Protein AF-A0A5S3YUE6-F1 (afdb_monomer)

Sequence (96 aa):
VNDDLPIRTKGAVHSGKVRSVYWLTDADSARLIADKQYDVPHGTELAIMVISDRISAFDCIWQGENGLNGVPGKGIALNSVAAHWFKLFDDAGLAG

Mean predicted aligned error: 5.23 Å

Organism: NCBI:txid151081

Secondary structure (DSSP, 8-state):
----S----SSS-EE-SSEEEEEPPHHHHHHHHHHHT-SS-TTPPPEEEEE-S--EETTEEP--GGG--S-TTHHHHHHHHHHHHHHHHHHTT---

Nearest PDB structures (foldseek):
  3tix-assembly1_B  TM=5.339E-01  e=5.945E+00  Schizosaccharomyces pombe 972h-
  3tix-assembly2_D  TM=5.519E-01  e=9.407E+00  Schizosaccharomyces pombe 972h-
  6hiu-assembly1_A  TM=3.435E-01  e=4.574E+00  Methylococcus capsulatus str. Bath
  2je2-assembly1_A  TM=2.699E-01  e=4.884E+00  Nitrosomonas europaea

Structure (mmCIF, N/CA/C/O backbone):
data_AF-A0A5S3YUE6-F1
#
_entry.id   AF-A0A5S3YUE6-F1
#
loop_
_atom_site.group_PDB
_atom_site.id
_atom_site.type_symbol
_atom_site.label_atom_id
_atom_site.label_alt_id
_atom_site.label_comp_id
_atom_site.label_asym_id
_atom_site.label_entity_id
_atom_site.label_seq_id
_atom_site.pdbx_PDB_ins_code
_atom_site.Cartn_x
_atom_site.Cartn_y
_atom_site.Cartn_z
_atom_site.occupancy
_atom_site.B_iso_or_equiv
_atom_site.auth_seq_id
_atom_site.auth_comp_id
_atom_site.auth_asym_id
_atom_site.auth_atom_id
_ato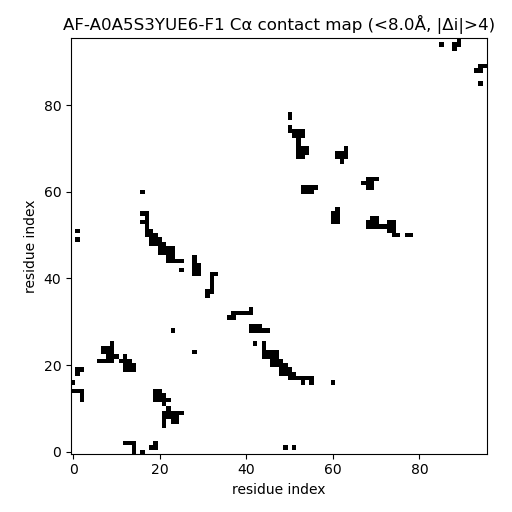m_site.pdbx_PDB_model_num
ATOM 1 N N . VAL A 1 1 ? 3.533 2.686 -15.486 1.00 61.31 1 VAL A N 1
ATOM 2 C CA . VAL A 1 1 ? 3.186 3.223 -14.158 1.00 61.31 1 VAL A CA 1
ATOM 3 C C . VAL A 1 1 ? 2.141 2.247 -13.617 1.00 61.31 1 VAL A C 1
ATOM 5 O O . VAL A 1 1 ? 1.552 1.583 -14.454 1.00 61.31 1 VAL A O 1
ATOM 8 N N . ASN A 1 2 ? 2.014 2.004 -12.306 1.00 66.69 2 ASN A N 1
ATOM 9 C CA . ASN A 1 2 ? 1.089 0.969 -11.790 1.00 66.69 2 ASN A CA 1
ATOM 10 C C . ASN A 1 2 ? -0.246 1.592 -11.346 1.00 66.69 2 ASN A C 1
ATOM 12 O O . ASN A 1 2 ? -0.727 1.333 -10.242 1.00 66.69 2 ASN A O 1
ATOM 16 N N . ASP A 1 3 ? -0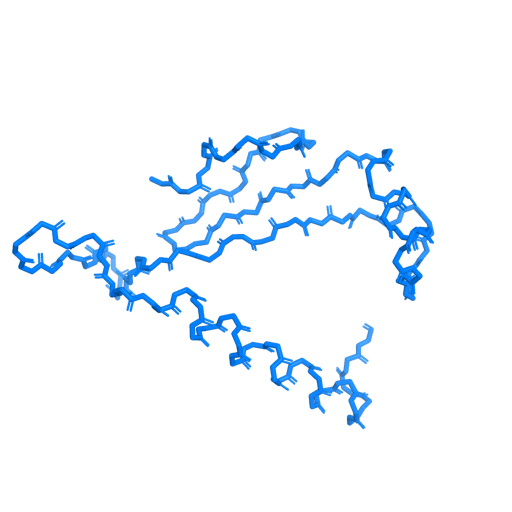.799 2.463 -12.184 1.00 75.12 3 ASP A N 1
ATOM 17 C CA . ASP A 1 3 ? -2.016 3.258 -11.972 1.00 75.12 3 ASP A CA 1
ATOM 18 C C . ASP A 1 3 ? -3.200 2.821 -12.853 1.00 75.12 3 ASP A C 1
ATOM 20 O O . ASP A 1 3 ? -4.264 3.431 -12.804 1.00 75.12 3 ASP A O 1
ATOM 24 N N . ASP A 1 4 ? -3.026 1.755 -13.630 1.00 80.94 4 ASP A N 1
ATOM 25 C CA . ASP A 1 4 ? -3.987 1.204 -14.587 1.00 80.94 4 ASP A CA 1
ATOM 26 C C . ASP A 1 4 ? -4.608 -0.125 -14.128 1.00 80.94 4 ASP A C 1
ATOM 28 O O . ASP A 1 4 ? -5.319 -0.787 -14.889 1.00 80.94 4 ASP A O 1
ATOM 32 N N . LEU A 1 5 ? -4.363 -0.532 -12.877 1.00 85.44 5 LEU A N 1
ATOM 33 C CA . LEU A 1 5 ? -4.964 -1.747 -12.343 1.00 85.44 5 LEU A CA 1
ATOM 34 C C . LEU A 1 5 ? -6.486 -1.569 -12.233 1.00 85.44 5 LEU A C 1
ATOM 36 O O . LEU A 1 5 ? -6.944 -0.499 -11.827 1.00 85.44 5 LEU A O 1
ATOM 40 N N . PRO A 1 6 ? -7.284 -2.616 -12.521 1.00 90.00 6 PRO A N 1
ATOM 41 C CA . PRO A 1 6 ? -8.747 -2.560 -12.495 1.00 90.00 6 PRO A CA 1
ATOM 42 C C . PRO A 1 6 ? -9.297 -2.588 -11.055 1.00 90.00 6 PRO A C 1
ATOM 44 O O . PRO A 1 6 ? -10.138 -3.412 -10.698 1.00 90.00 6 PRO A O 1
ATOM 47 N N . ILE A 1 7 ? -8.790 -1.699 -10.202 1.00 89.75 7 ILE A N 1
ATOM 48 C CA . ILE A 1 7 ? -9.191 -1.516 -8.811 1.00 89.75 7 ILE A CA 1
ATOM 49 C C . ILE A 1 7 ? -10.212 -0.381 -8.768 1.00 89.75 7 ILE A C 1
ATOM 51 O O . ILE A 1 7 ? -9.952 0.727 -9.235 1.00 89.75 7 ILE A O 1
ATOM 55 N N . ARG A 1 8 ? -11.383 -0.643 -8.180 1.00 91.75 8 ARG A N 1
ATOM 56 C CA . ARG A 1 8 ? -12.385 0.403 -7.941 1.00 91.75 8 ARG A CA 1
ATOM 57 C C . ARG A 1 8 ? -11.812 1.430 -6.966 1.00 91.75 8 ARG A C 1
ATOM 59 O O . ARG A 1 8 ? -11.472 1.073 -5.842 1.00 91.75 8 ARG A O 1
ATOM 66 N N . THR A 1 9 ? -11.729 2.687 -7.393 1.00 93.75 9 THR A N 1
ATOM 67 C CA . THR A 1 9 ? -11.102 3.768 -6.626 1.00 93.75 9 THR A CA 1
ATOM 68 C C . THR A 1 9 ? -12.022 4.980 -6.501 1.00 93.75 9 THR A C 1
ATOM 70 O O . THR A 1 9 ? -12.793 5.295 -7.411 1.00 93.75 9 THR A O 1
ATOM 73 N N . LYS A 1 10 ? -11.943 5.671 -5.364 1.00 94.69 10 LYS A N 1
ATOM 74 C CA . LYS A 1 10 ? -12.559 6.972 -5.118 1.00 94.69 10 LYS A CA 1
ATOM 75 C C . LYS A 1 10 ? -11.646 8.048 -5.699 1.00 94.69 10 LYS A C 1
ATOM 77 O O . LYS A 1 10 ? -10.670 8.458 -5.082 1.00 94.69 10 LYS A O 1
ATOM 82 N N . GLY A 1 11 ? -11.970 8.503 -6.904 1.00 90.38 11 GLY 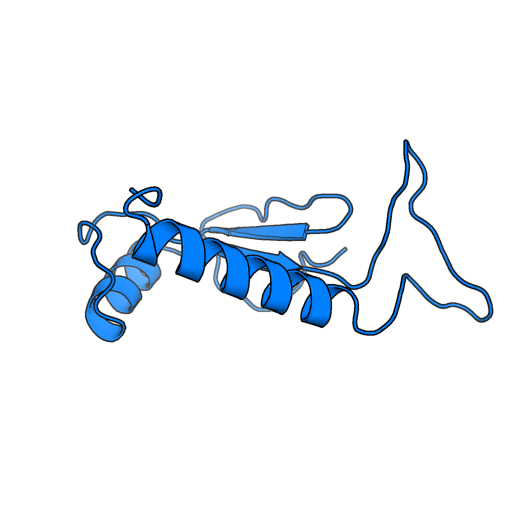A N 1
ATOM 83 C CA . GLY A 1 11 ? -11.223 9.567 -7.575 1.00 90.38 11 GLY A CA 1
ATOM 84 C C . GLY A 1 11 ? -9.904 9.098 -8.197 1.00 90.38 11 GLY A C 1
ATOM 85 O O . GLY A 1 11 ? -9.754 7.935 -8.572 1.00 90.38 11 GLY A O 1
ATOM 86 N N . ALA A 1 12 ? -8.972 10.037 -8.365 1.00 91.75 12 ALA A N 1
ATOM 87 C CA . ALA A 1 12 ? -7.714 9.801 -9.067 1.00 91.75 12 ALA A CA 1
ATOM 88 C C . ALA A 1 12 ? -6.741 8.937 -8.247 1.00 91.75 12 ALA A C 1
ATOM 90 O O . ALA A 1 12 ? -6.605 9.104 -7.036 1.00 91.75 12 ALA A O 1
ATOM 91 N N . VAL A 1 13 ? -6.019 8.046 -8.929 1.00 91.44 13 VAL A N 1
ATOM 92 C CA . VAL A 1 13 ? -4.958 7.232 -8.324 1.00 91.44 13 VAL A CA 1
ATOM 93 C C . VAL A 1 13 ? -3.743 8.115 -8.048 1.00 91.44 13 VAL A C 1
ATOM 95 O O . VAL A 1 13 ? -3.225 8.775 -8.952 1.00 91.44 13 VAL A O 1
ATOM 98 N N . HIS A 1 14 ? -3.239 8.102 -6.812 1.00 90.31 14 HIS A N 1
ATOM 99 C CA . HIS A 1 14 ? -1.979 8.772 -6.501 1.00 90.31 14 HIS A CA 1
ATOM 100 C C . HIS A 1 14 ? -0.824 7.878 -6.931 1.00 90.31 14 HIS A C 1
ATOM 102 O O . HIS A 1 14 ? -0.565 6.841 -6.321 1.00 90.31 14 HIS A O 1
ATOM 108 N N . SER A 1 15 ? -0.122 8.281 -7.984 1.00 84.75 15 SER A N 1
ATOM 109 C CA . SER A 1 15 ? 0.939 7.479 -8.582 1.00 84.75 15 SER A CA 1
ATOM 110 C C . SER A 1 15 ? 2.311 8.112 -8.371 1.00 84.75 15 SER A C 1
ATOM 112 O O . SER A 1 15 ? 2.581 9.222 -8.825 1.00 84.75 15 SER A O 1
ATOM 114 N N . GLY A 1 16 ? 3.184 7.408 -7.653 1.00 82.00 16 GLY A N 1
ATOM 115 C CA . GLY A 1 16 ? 4.584 7.774 -7.458 1.00 82.00 16 GLY A CA 1
ATOM 116 C C . GLY A 1 16 ? 5.530 6.970 -8.356 1.00 82.00 16 GLY A C 1
ATOM 117 O O . GLY A 1 16 ? 5.121 6.098 -9.121 1.00 82.00 16 GLY A O 1
ATOM 118 N N . LYS A 1 17 ? 6.843 7.213 -8.223 1.00 79.69 17 LYS A N 1
ATOM 119 C CA . LYS A 1 17 ? 7.882 6.522 -9.020 1.00 79.69 17 LYS A CA 1
ATOM 120 C C . LYS A 1 17 ? 7.832 4.990 -8.873 1.00 79.69 17 LYS A C 1
ATOM 122 O O . LYS A 1 17 ? 8.095 4.268 -9.833 1.00 79.69 17 LYS A O 1
ATOM 127 N N . VAL A 1 18 ? 7.513 4.503 -7.670 1.00 82.12 18 VAL A N 1
ATOM 128 C CA . VAL A 1 18 ? 7.631 3.079 -7.299 1.00 82.12 18 VAL A CA 1
ATOM 129 C C . VAL A 1 18 ? 6.390 2.483 -6.628 1.00 82.12 18 VAL A C 1
ATOM 131 O O . VAL A 1 18 ? 6.321 1.260 -6.473 1.00 82.12 18 VAL A O 1
ATOM 134 N N . ARG A 1 19 ? 5.417 3.314 -6.240 1.00 87.81 19 ARG A N 1
ATOM 135 C CA . ARG A 1 19 ? 4.180 2.906 -5.559 1.00 87.81 19 ARG A CA 1
ATOM 136 C C . ARG A 1 19 ? 2.997 3.708 -6.077 1.00 87.81 19 ARG A C 1
ATOM 138 O O . ARG A 1 19 ? 3.169 4.879 -6.411 1.00 87.81 19 ARG A O 1
ATOM 145 N N . SER A 1 20 ? 1.825 3.092 -6.055 1.00 91.50 20 SER A N 1
ATOM 146 C CA . SER A 1 20 ? 0.554 3.736 -6.382 1.00 91.50 20 SER A CA 1
ATOM 147 C C . SER A 1 20 ? -0.449 3.483 -5.259 1.00 91.50 20 SER A C 1
ATOM 149 O O . SER A 1 20 ? -0.448 2.403 -4.666 1.00 91.50 20 SER A O 1
ATOM 151 N N . VAL A 1 21 ? -1.267 4.483 -4.940 1.00 94.31 21 VAL A N 1
ATOM 152 C CA . VAL A 1 21 ? -2.283 4.426 -3.883 1.00 94.31 21 VAL A CA 1
ATOM 153 C C . VAL A 1 21 ? -3.657 4.630 -4.507 1.00 94.31 21 VAL A C 1
ATOM 155 O O . VAL A 1 21 ? -3.915 5.654 -5.143 1.00 94.31 21 VAL A O 1
ATOM 158 N N . TYR A 1 22 ? -4.519 3.637 -4.309 1.00 95.31 22 TYR A N 1
ATOM 159 C CA . TYR A 1 22 ? -5.905 3.608 -4.756 1.00 95.31 22 TYR A CA 1
ATOM 160 C C . TYR A 1 22 ? -6.795 3.793 -3.530 1.00 95.31 22 TYR A C 1
ATOM 162 O O . TYR A 1 22 ? -6.910 2.879 -2.710 1.00 95.31 22 TYR A O 1
ATOM 170 N N . TRP A 1 23 ? -7.395 4.969 -3.379 1.00 96.56 23 TRP A N 1
ATOM 171 C CA . TRP A 1 23 ? -8.364 5.211 -2.310 1.00 96.56 23 TRP A CA 1
ATOM 172 C C . TRP A 1 23 ? -9.632 4.420 -2.585 1.00 96.56 23 TRP A C 1
ATOM 174 O O . TRP A 1 23 ? -10.136 4.434 -3.702 1.00 96.56 23 TRP A O 1
ATOM 184 N N . LEU A 1 24 ? -10.161 3.711 -1.596 1.00 96.44 24 LEU A N 1
ATOM 185 C CA . LEU A 1 24 ? -11.391 2.952 -1.775 1.00 96.44 24 LEU A CA 1
ATOM 186 C C . LEU A 1 24 ? -12.610 3.868 -1.697 1.00 96.44 24 LEU A C 1
ATOM 188 O O . LEU A 1 24 ? -12.585 4.934 -1.088 1.00 96.44 24 LEU A O 1
ATOM 192 N N . THR A 1 25 ? -13.703 3.442 -2.329 1.00 96.19 25 THR A N 1
ATOM 193 C CA . THR A 1 25 ? -14.996 4.109 -2.137 1.00 96.19 25 THR A CA 1
ATOM 194 C C . THR A 1 25 ? -15.449 3.966 -0.686 1.00 96.19 25 THR A C 1
ATOM 196 O O . THR A 1 25 ? -15.067 3.011 -0.008 1.00 96.19 25 THR A O 1
ATOM 199 N N . ASP A 1 26 ? -16.297 4.876 -0.213 1.00 96.00 26 ASP A N 1
ATOM 200 C CA . ASP A 1 26 ? -16.825 4.824 1.158 1.00 96.00 26 ASP A CA 1
ATOM 201 C C . ASP A 1 26 ? -17.561 3.497 1.411 1.00 96.00 26 ASP A C 1
ATOM 203 O O . ASP A 1 26 ? -17.393 2.867 2.453 1.00 96.00 26 ASP A O 1
ATOM 207 N N . ALA A 1 27 ? -18.300 3.014 0.405 1.00 95.75 27 ALA A N 1
ATOM 208 C CA . ALA A 1 27 ? -18.986 1.726 0.446 1.00 95.75 27 ALA A CA 1
ATOM 209 C C . ALA A 1 27 ? -18.012 0.538 0.533 1.00 95.75 27 ALA A C 1
ATOM 211 O O . ALA A 1 27 ? -18.2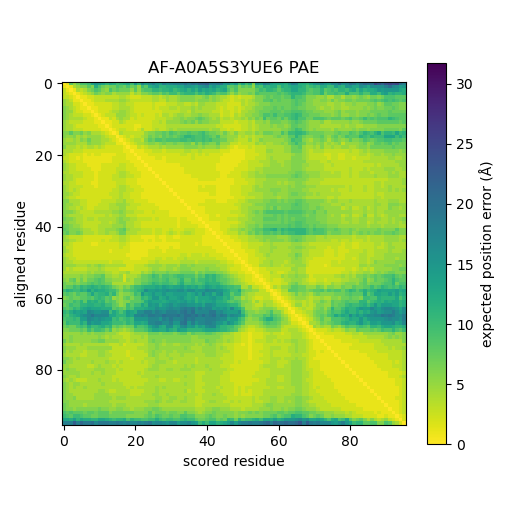46 -0.393 1.303 1.00 95.75 27 ALA A O 1
ATOM 212 N N . ASP A 1 28 ? -16.917 0.558 -0.235 1.00 96.12 28 ASP A N 1
ATOM 213 C CA . ASP A 1 28 ? -15.902 -0.499 -0.173 1.00 96.12 28 ASP A CA 1
ATOM 214 C C . ASP A 1 28 ? -15.105 -0.459 1.135 1.00 96.12 28 ASP A C 1
ATOM 216 O O . ASP A 1 28 ? -14.817 -1.520 1.688 1.00 96.12 28 ASP A O 1
ATOM 220 N N . SER A 1 29 ? -14.799 0.733 1.653 1.00 97.19 29 SER A N 1
ATOM 221 C CA . SER A 1 29 ? -14.129 0.905 2.946 1.00 97.19 29 SER A CA 1
ATOM 222 C C . SER A 1 29 ? -14.991 0.345 4.076 1.00 97.19 29 SER A C 1
ATOM 224 O O . SER A 1 29 ? -14.548 -0.551 4.791 1.00 97.19 29 SER A O 1
ATOM 226 N N . ALA A 1 30 ? -16.256 0.772 4.170 1.00 96.50 30 ALA A N 1
ATOM 227 C CA . ALA A 1 30 ? -17.188 0.294 5.191 1.00 96.50 30 ALA A CA 1
ATOM 228 C C . ALA A 1 30 ? -17.391 -1.228 5.126 1.00 96.50 30 ALA A C 1
ATOM 230 O O . ALA A 1 30 ? -17.357 -1.907 6.156 1.00 96.50 30 ALA A O 1
ATOM 231 N N . ARG A 1 31 ? -17.544 -1.775 3.911 1.00 96.38 31 ARG A N 1
ATOM 232 C CA . ARG A 1 31 ? -17.659 -3.220 3.694 1.00 96.38 31 ARG A CA 1
ATOM 233 C C . ARG A 1 31 ? -16.406 -3.959 4.162 1.00 96.38 31 ARG A C 1
ATOM 235 O O . ARG A 1 31 ? -16.531 -4.959 4.851 1.00 96.38 31 ARG A O 1
ATOM 242 N N . LEU A 1 32 ? -15.206 -3.488 3.817 1.00 96.44 32 LEU A N 1
ATOM 243 C CA . LEU A 1 32 ? -13.965 -4.157 4.215 1.00 96.44 32 LEU A CA 1
ATOM 244 C C . LEU A 1 32 ? -13.696 -4.070 5.717 1.00 96.44 32 LEU A C 1
ATOM 246 O O . LEU A 1 32 ? -13.255 -5.065 6.282 1.00 96.44 32 LEU A O 1
ATOM 250 N N . ILE A 1 33 ? -13.989 -2.940 6.366 1.00 97.19 33 ILE A N 1
ATOM 251 C CA . ILE A 1 33 ? -13.882 -2.809 7.829 1.00 97.19 33 ILE A CA 1
ATOM 252 C C . ILE A 1 33 ? -14.771 -3.853 8.509 1.00 97.19 33 ILE A C 1
ATOM 254 O O . ILE A 1 33 ? -14.306 -4.568 9.394 1.00 97.19 33 ILE A O 1
ATOM 258 N N . ALA A 1 34 ? -16.015 -4.006 8.042 1.00 96.00 34 ALA A N 1
ATOM 259 C CA . ALA A 1 34 ? -16.935 -5.014 8.558 1.00 96.00 34 ALA A CA 1
ATOM 260 C C . ALA A 1 34 ? -16.494 -6.452 8.219 1.00 96.00 34 ALA A C 1
ATOM 262 O O . ALA A 1 34 ? -16.459 -7.305 9.097 1.00 96.00 34 ALA A O 1
ATOM 263 N N . ASP A 1 35 ? -16.109 -6.744 6.978 1.00 97.38 35 ASP A N 1
ATOM 264 C CA . ASP A 1 35 ? -15.762 -8.108 6.552 1.00 97.38 35 ASP A CA 1
ATOM 265 C C . ASP A 1 35 ? -14.437 -8.600 7.161 1.00 97.38 35 ASP A C 1
ATOM 267 O O . ASP A 1 35 ? -14.265 -9.793 7.416 1.00 97.38 35 ASP A O 1
ATOM 271 N N . LYS A 1 36 ? -13.465 -7.696 7.336 1.00 96.06 36 LYS A N 1
ATOM 272 C CA . LYS A 1 36 ? -12.111 -8.012 7.819 1.00 96.06 36 LYS A CA 1
ATOM 273 C C . LYS A 1 36 ? -11.903 -7.710 9.295 1.00 96.06 36 LYS A C 1
ATOM 275 O O . LYS A 1 36 ? -10.853 -8.081 9.810 1.00 96.06 36 LYS A O 1
ATOM 280 N N . GLN A 1 37 ? -12.892 -7.099 9.950 1.00 94.81 37 GLN A N 1
ATOM 281 C CA . GLN A 1 37 ? -12.848 -6.734 11.366 1.00 94.81 37 GLN A CA 1
ATOM 282 C C . GLN A 1 37 ? -11.615 -5.875 11.679 1.00 94.81 37 GLN A C 1
ATOM 284 O O . GLN A 1 37 ? -10.875 -6.144 12.622 1.00 94.81 37 GLN A O 1
ATOM 289 N N . TYR A 1 38 ? -11.356 -4.871 10.835 1.00 93.25 38 TYR A N 1
ATOM 290 C CA . TYR A 1 38 ? -10.287 -3.913 11.104 1.00 93.25 38 TYR A CA 1
ATOM 291 C C . TYR A 1 38 ? -10.644 -3.083 12.336 1.00 93.25 38 TYR A C 1
ATOM 293 O O . TYR A 1 38 ? -11.771 -2.599 12.433 1.00 93.25 38 TYR A O 1
ATOM 301 N N . ASP A 1 39 ? -9.681 -2.893 13.239 1.00 91.31 39 ASP A N 1
ATOM 302 C CA . ASP A 1 39 ? -9.851 -2.102 14.463 1.00 91.31 39 ASP A CA 1
ATOM 303 C C . ASP A 1 39 ? -9.784 -0.596 14.170 1.00 91.31 39 ASP A C 1
ATOM 305 O O . ASP A 1 39 ? -8.883 0.127 14.581 1.00 91.31 39 ASP A O 1
ATOM 309 N N . VAL A 1 40 ? -10.717 -0.131 13.341 1.00 93.31 40 VAL A N 1
ATOM 310 C CA . VAL A 1 40 ? -10.868 1.270 12.953 1.00 93.31 40 VAL A CA 1
ATOM 311 C C . VAL A 1 40 ? -12.357 1.619 12.878 1.00 93.31 40 VAL A C 1
ATOM 313 O O . VAL A 1 40 ? -13.186 0.752 12.586 1.00 93.31 40 VAL A O 1
ATOM 316 N N . PRO A 1 41 ? -12.745 2.889 13.091 1.00 94.44 41 PRO A N 1
ATOM 317 C CA . PRO A 1 41 ? -14.136 3.310 12.944 1.00 94.44 41 PRO A CA 1
ATOM 318 C C . PRO A 1 41 ? -14.704 2.984 11.554 1.00 94.44 41 PRO A C 1
ATOM 320 O O . PRO A 1 41 ? -14.016 3.166 10.554 1.00 94.44 41 PRO A O 1
ATOM 323 N N . HIS A 1 42 ? -15.986 2.613 11.459 1.00 90.25 42 HIS A N 1
ATOM 324 C CA . HIS A 1 42 ? -16.640 2.252 10.186 1.00 90.25 42 HIS A CA 1
ATOM 325 C C . HIS A 1 42 ? -16.581 3.325 9.084 1.00 90.25 42 HIS A C 1
ATOM 327 O O . HIS A 1 42 ? -16.687 2.991 7.908 1.00 90.25 42 HIS A O 1
ATOM 333 N N . GLY A 1 43 ? -16.441 4.602 9.452 1.00 92.00 43 GLY A N 1
ATOM 334 C CA . GLY A 1 43 ? -16.299 5.713 8.505 1.00 92.00 43 GLY A CA 1
ATOM 335 C C . GLY A 1 43 ? -14.867 5.960 8.025 1.00 92.00 43 GLY A C 1
ATOM 336 O O . GLY A 1 43 ? -14.639 6.936 7.317 1.00 92.00 43 GLY A O 1
ATOM 337 N N . THR A 1 44 ? -13.901 5.134 8.434 1.00 96.31 44 THR A N 1
ATOM 338 C CA . THR A 1 44 ? -12.490 5.315 8.075 1.00 96.31 44 THR A CA 1
ATOM 339 C C . THR A 1 44 ? -12.280 5.021 6.596 1.00 96.31 44 THR A C 1
ATOM 341 O O . THR A 1 44 ? -12.662 3.960 6.102 1.00 96.31 44 THR A O 1
ATOM 344 N N . GLU A 1 45 ? -11.647 5.951 5.885 1.00 96.06 45 GLU A N 1
ATOM 345 C CA . GLU A 1 45 ? -11.250 5.733 4.498 1.00 96.06 45 GLU A CA 1
ATOM 346 C C . GLU A 1 45 ? -10.094 4.734 4.435 1.00 96.06 45 GLU A C 1
ATOM 348 O O . GLU A 1 45 ? -9.059 4.902 5.083 1.00 96.06 45 GLU A O 1
ATOM 353 N N . LEU A 1 46 ? -10.265 3.692 3.626 1.00 96.50 46 LEU A N 1
ATOM 354 C CA . LEU A 1 46 ? -9.225 2.708 3.364 1.00 96.50 46 LEU A CA 1
ATOM 355 C C . LEU A 1 46 ? -8.588 2.949 1.994 1.00 96.50 46 LEU A C 1
ATOM 357 O O . LEU A 1 46 ? -9.206 3.491 1.078 1.00 96.50 46 LEU A O 1
ATOM 361 N N . ALA A 1 47 ? -7.352 2.486 1.827 1.00 95.94 47 ALA A N 1
ATOM 362 C CA . ALA A 1 47 ? -6.646 2.535 0.553 1.00 95.94 47 ALA A CA 1
ATOM 363 C C . ALA A 1 47 ? -5.908 1.227 0.269 1.00 95.94 47 ALA A C 1
ATOM 365 O O . ALA A 1 47 ? -5.482 0.517 1.180 1.00 95.94 47 ALA A O 1
ATOM 366 N N . ILE A 1 48 ? -5.706 0.940 -1.015 1.00 94.12 48 ILE A N 1
ATOM 367 C CA . ILE A 1 48 ? -4.831 -0.133 -1.483 1.00 94.12 48 ILE A CA 1
ATOM 368 C C . ILE A 1 48 ? -3.533 0.495 -1.983 1.00 94.12 48 ILE A C 1
ATOM 370 O O . ILE A 1 48 ? -3.529 1.282 -2.932 1.00 94.12 48 ILE A O 1
ATOM 374 N N . MET A 1 49 ? -2.419 0.115 -1.360 1.00 92.75 49 MET A N 1
ATOM 375 C CA . MET A 1 49 ? -1.083 0.479 -1.820 1.00 92.75 49 MET A CA 1
ATOM 376 C C . MET A 1 49 ? -0.506 -0.646 -2.679 1.00 92.75 49 MET A C 1
ATOM 378 O O . MET A 1 49 ? -0.348 -1.777 -2.225 1.00 92.75 49 MET A O 1
ATOM 382 N N . VAL A 1 50 ? -0.129 -0.317 -3.909 1.00 90.62 50 VAL A N 1
ATOM 383 C CA . VAL A 1 50 ? 0.504 -1.244 -4.848 1.00 90.62 50 VAL A CA 1
ATOM 384 C C . VAL A 1 50 ? 1.983 -0.901 -4.956 1.00 90.62 50 VAL A C 1
ATOM 386 O O . VAL A 1 50 ? 2.346 0.221 -5.312 1.00 90.62 50 VAL A O 1
ATOM 389 N N . ILE A 1 51 ? 2.850 -1.870 -4.658 1.00 89.19 51 ILE A N 1
ATOM 390 C CA . ILE A 1 51 ? 4.306 -1.728 -4.770 1.00 89.19 51 ILE A CA 1
ATOM 391 C C . ILE A 1 51 ? 4.769 -2.375 -6.076 1.00 89.19 51 ILE A C 1
ATOM 393 O O . ILE A 1 51 ? 4.501 -3.546 -6.325 1.00 89.19 51 ILE A O 1
ATOM 397 N N . SER A 1 52 ? 5.486 -1.613 -6.903 1.00 87.81 52 SER A N 1
ATOM 398 C CA . SER A 1 52 ? 6.057 -2.112 -8.159 1.00 87.81 52 SER A CA 1
ATOM 399 C C . SER A 1 52 ? 7.473 -2.666 -7.978 1.00 87.81 52 SER A C 1
ATOM 401 O O . SER A 1 52 ? 8.192 -2.293 -7.045 1.00 87.81 52 SER A O 1
ATOM 403 N N . ASP A 1 53 ? 7.922 -3.466 -8.944 1.00 88.94 53 ASP A N 1
ATOM 404 C CA . ASP A 1 53 ? 9.315 -3.920 -9.061 1.00 88.94 53 ASP A CA 1
ATOM 405 C C . ASP A 1 53 ? 10.284 -2.813 -9.524 1.00 88.94 53 ASP A C 1
ATOM 407 O O . ASP A 1 53 ? 11.502 -2.991 -9.495 1.00 88.94 53 ASP A O 1
ATOM 411 N N . ARG A 1 54 ? 9.784 -1.614 -9.852 1.00 87.38 54 ARG A N 1
ATOM 412 C CA . ARG A 1 54 ? 10.614 -0.467 -10.251 1.00 87.38 54 ARG A CA 1
ATOM 413 C C . ARG A 1 54 ? 11.465 0.031 -9.094 1.00 87.38 54 ARG A C 1
ATOM 415 O O . ARG A 1 54 ? 10.971 0.182 -7.974 1.00 87.38 54 ARG A O 1
ATOM 422 N N . ILE A 1 55 ? 12.727 0.335 -9.373 1.00 86.38 55 ILE A N 1
ATOM 423 C CA . ILE A 1 55 ? 13.664 0.926 -8.418 1.00 86.38 55 ILE A CA 1
ATOM 424 C C . ILE A 1 55 ? 14.119 2.289 -8.935 1.00 86.38 55 ILE A C 1
ATOM 426 O O . ILE A 1 55 ? 14.308 2.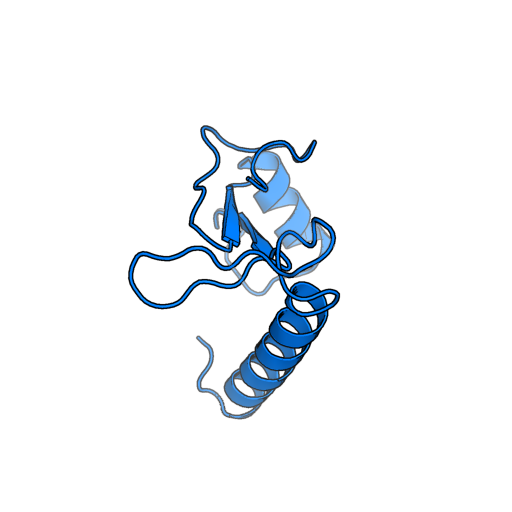486 -10.134 1.00 86.38 55 ILE A O 1
ATOM 430 N N . SER A 1 56 ? 14.255 3.247 -8.029 1.00 85.62 56 SER A N 1
ATOM 431 C CA . SER A 1 56 ? 14.749 4.581 -8.344 1.00 85.62 56 SER A CA 1
ATOM 432 C C . SER A 1 56 ? 15.799 4.991 -7.328 1.00 85.62 56 SER A C 1
ATOM 434 O O . SER A 1 56 ? 15.640 4.705 -6.141 1.00 85.62 56 SER A O 1
ATOM 436 N N . ALA A 1 57 ? 16.818 5.704 -7.786 1.00 84.94 57 ALA A N 1
ATOM 437 C CA . ALA A 1 57 ? 17.797 6.376 -6.946 1.00 84.94 57 ALA A CA 1
ATOM 438 C C . ALA A 1 57 ? 17.977 7.796 -7.492 1.00 84.94 57 ALA A C 1
ATOM 440 O O . ALA A 1 57 ? 18.154 7.976 -8.698 1.00 84.94 57 ALA A O 1
ATOM 441 N N . PHE A 1 58 ? 17.894 8.800 -6.615 1.00 84.50 58 PHE A N 1
ATOM 442 C CA . PHE A 1 58 ? 17.825 10.213 -7.008 1.00 84.50 58 PHE A CA 1
ATOM 443 C C . PHE A 1 58 ? 16.675 10.467 -8.010 1.00 84.50 58 PHE A C 1
ATOM 445 O O . PHE A 1 58 ? 15.538 10.017 -7.811 1.00 84.50 58 PHE A O 1
ATOM 452 N N . ASP A 1 59 ? 16.966 11.162 -9.108 1.00 80.94 59 ASP A N 1
ATOM 453 C CA . ASP A 1 59 ? 16.009 11.450 -10.175 1.00 80.94 59 ASP A CA 1
ATOM 454 C C . ASP A 1 59 ? 15.944 10.370 -11.255 1.00 80.94 59 ASP A C 1
ATOM 456 O O . ASP A 1 59 ? 15.136 10.463 -12.176 1.00 80.94 59 ASP A O 1
ATOM 460 N N . CYS A 1 60 ? 16.721 9.296 -11.106 1.00 79.44 60 CYS A N 1
ATOM 461 C CA . CYS A 1 60 ? 16.742 8.199 -12.056 1.00 79.44 60 CYS A CA 1
ATOM 462 C C . CYS A 1 60 ? 15.761 7.092 -11.651 1.00 79.44 60 CYS A C 1
ATOM 464 O O . CYS A 1 60 ? 15.784 6.593 -10.521 1.00 79.44 60 CYS A O 1
ATOM 466 N N . ILE A 1 61 ? 14.918 6.675 -12.597 1.00 80.06 61 ILE A N 1
ATOM 467 C CA . ILE A 1 61 ? 14.249 5.373 -12.550 1.00 80.06 61 ILE A CA 1
ATOM 468 C C . ILE A 1 61 ? 15.168 4.401 -13.275 1.00 80.06 61 ILE A C 1
ATOM 470 O O . ILE A 1 61 ? 15.421 4.556 -14.468 1.00 80.06 61 ILE A O 1
ATOM 474 N N . TRP A 1 62 ? 15.680 3.416 -12.547 1.00 81.31 62 TRP A N 1
ATOM 475 C CA . TRP A 1 62 ? 16.614 2.456 -13.109 1.00 81.31 62 TRP A CA 1
ATOM 476 C C . TRP A 1 62 ? 15.893 1.489 -14.052 1.00 81.31 62 TRP A C 1
ATOM 478 O O . TRP A 1 62 ? 14.809 0.983 -13.741 1.00 81.31 62 TRP A O 1
ATOM 488 N N . GLN A 1 63 ? 16.533 1.216 -15.183 1.00 78.75 63 GLN A N 1
ATOM 489 C CA . GLN A 1 63 ? 16.165 0.172 -16.130 1.00 78.75 63 GLN A CA 1
ATOM 490 C C . GLN A 1 63 ? 17.331 -0.809 -16.206 1.00 78.75 63 GLN A C 1
ATOM 492 O O . GLN A 1 63 ? 18.483 -0.397 -16.345 1.00 78.75 63 GLN A O 1
ATOM 497 N N . GLY A 1 64 ? 17.033 -2.093 -16.067 1.00 75.31 64 GLY A N 1
ATOM 498 C CA . GLY A 1 64 ? 18.012 -3.153 -16.228 1.0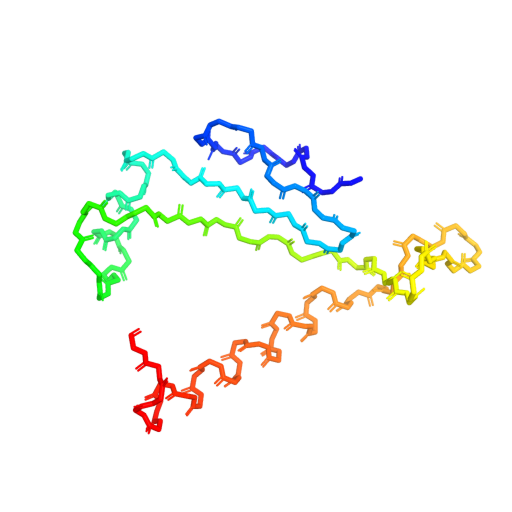0 75.31 64 GLY A CA 1
ATOM 499 C C . GLY A 1 64 ? 18.284 -3.461 -17.693 1.00 75.31 64 GLY A C 1
ATOM 500 O O . GLY A 1 64 ? 17.551 -3.055 -18.596 1.00 75.31 64 GLY A O 1
ATOM 501 N N . GLU A 1 65 ? 19.343 -4.227 -17.921 1.00 76.38 65 GLU A N 1
ATOM 502 C CA . GLU A 1 65 ? 19.668 -4.765 -19.239 1.00 76.38 65 GLU A CA 1
ATOM 503 C C . GLU A 1 65 ? 18.544 -5.682 -19.758 1.00 76.38 65 GLU A C 1
ATOM 505 O O . GLU A 1 65 ? 17.713 -6.182 -18.994 1.00 76.38 65 GLU A O 1
ATOM 510 N N . ASN A 1 66 ? 18.503 -5.905 -21.075 1.00 77.25 66 ASN A N 1
ATOM 511 C CA . ASN A 1 66 ? 17.521 -6.776 -21.738 1.00 77.25 66 ASN A CA 1
ATOM 512 C C . ASN A 1 66 ? 16.044 -6.371 -21.533 1.00 77.25 66 ASN A C 1
ATOM 514 O O . ASN A 1 66 ? 15.151 -7.213 -21.590 1.00 77.25 66 ASN A O 1
ATOM 518 N N . GLY A 1 67 ? 15.771 -5.080 -21.313 1.00 70.38 67 GLY A N 1
ATOM 519 C CA . GLY A 1 67 ? 14.406 -4.549 -21.210 1.00 70.38 67 GLY A CA 1
ATOM 520 C C . GLY A 1 67 ? 13.746 -4.743 -19.842 1.00 70.38 67 GLY A C 1
ATOM 521 O O . GLY A 1 67 ? 12.529 -4.582 -19.717 1.00 70.38 67 GLY A O 1
ATOM 522 N N . LEU A 1 68 ? 14.523 -5.076 -18.806 1.00 72.69 68 LEU A N 1
ATOM 523 C CA . LEU A 1 68 ? 14.012 -5.184 -17.442 1.00 72.69 68 LEU A CA 1
ATOM 524 C C . LEU A 1 68 ? 13.620 -3.807 -16.890 1.00 72.69 68 LEU A C 1
ATOM 526 O O . LEU A 1 68 ? 14.451 -2.931 -16.668 1.00 72.69 68 LEU A O 1
ATOM 530 N N . ASN A 1 69 ? 12.337 -3.625 -16.588 1.00 74.12 69 ASN A N 1
ATOM 531 C CA . ASN A 1 69 ? 11.807 -2.389 -16.005 1.00 74.12 69 ASN A CA 1
ATOM 532 C C . ASN A 1 69 ? 11.773 -2.445 -14.468 1.00 74.12 69 ASN A C 1
ATOM 534 O O . ASN A 1 69 ? 10.713 -2.310 -13.851 1.00 74.12 69 ASN A O 1
ATOM 538 N N . GLY A 1 70 ? 12.940 -2.654 -13.855 1.00 84.56 70 GLY A N 1
ATOM 539 C CA . GLY A 1 70 ? 13.105 -2.784 -12.407 1.00 84.56 70 GLY A CA 1
ATOM 540 C C . GLY A 1 70 ? 13.737 -4.109 -11.986 1.00 84.56 70 GLY A C 1
ATOM 541 O O . GLY A 1 70 ? 14.292 -4.833 -12.807 1.00 84.56 70 GLY A O 1
ATOM 542 N N . VAL A 1 71 ? 13.662 -4.409 -10.689 1.00 88.81 71 VAL A N 1
ATOM 543 C CA . VAL A 1 71 ? 14.227 -5.619 -10.079 1.00 88.81 71 VAL A CA 1
ATOM 544 C C . VAL A 1 71 ? 13.095 -6.622 -9.834 1.00 88.81 71 VAL A C 1
ATOM 546 O O . VAL A 1 71 ? 12.260 -6.359 -8.961 1.00 88.81 71 VAL A O 1
ATOM 549 N N . PRO A 1 72 ? 13.047 -7.753 -10.567 1.00 88.94 72 PRO A N 1
ATOM 550 C CA . PRO A 1 72 ? 12.005 -8.761 -10.398 1.00 88.94 72 PRO A CA 1
ATOM 551 C C . PRO A 1 72 ? 11.875 -9.231 -8.946 1.00 88.94 72 PRO A C 1
ATOM 553 O O . PRO A 1 72 ? 12.867 -9.565 -8.299 1.00 88.94 72 PRO A O 1
ATOM 556 N N . GLY A 1 73 ? 10.649 -9.245 -8.425 1.00 89.56 73 GLY A N 1
ATOM 557 C CA . GLY A 1 73 ? 10.347 -9.695 -7.063 1.00 89.56 73 GLY A CA 1
ATOM 558 C C . GLY A 1 73 ? 10.636 -8.668 -5.964 1.00 89.56 73 GLY A C 1
ATOM 559 O O . GLY A 1 73 ? 10.345 -8.930 -4.794 1.00 89.56 73 GLY A O 1
ATOM 560 N N . LYS A 1 74 ? 11.145 -7.476 -6.298 1.00 91.69 74 LYS A N 1
ATOM 561 C CA . LYS A 1 74 ? 11.383 -6.412 -5.312 1.00 91.69 74 LYS A CA 1
ATOM 562 C C . LYS A 1 74 ? 10.092 -5.974 -4.623 1.00 91.69 74 LYS A C 1
ATOM 564 O O . LYS A 1 74 ? 10.106 -5.725 -3.422 1.00 91.69 74 LYS A O 1
ATOM 569 N N . GLY A 1 75 ? 8.987 -5.843 -5.350 1.00 88.94 75 GLY A N 1
ATOM 570 C CA . GLY A 1 75 ? 7.692 -5.464 -4.791 1.00 88.94 75 GLY A CA 1
ATOM 571 C C . GLY A 1 75 ? 7.228 -6.455 -3.727 1.00 88.94 75 GLY A C 1
ATOM 572 O O . GLY A 1 75 ? 6.854 -6.040 -2.632 1.00 88.94 75 GLY A O 1
ATOM 573 N N . ILE A 1 76 ? 7.362 -7.754 -4.012 1.00 91.69 76 ILE A N 1
ATOM 574 C CA . ILE A 1 76 ? 7.045 -8.838 -3.073 1.00 91.69 76 ILE A CA 1
ATOM 575 C C . ILE A 1 76 ? 7.953 -8.754 -1.844 1.00 91.69 76 ILE A C 1
ATOM 577 O O . ILE A 1 76 ? 7.457 -8.714 -0.721 1.00 91.69 76 ILE A O 1
ATOM 581 N N . ALA A 1 77 ? 9.270 -8.666 -2.049 1.00 94.12 77 ALA A N 1
ATOM 582 C CA . ALA A 1 77 ? 10.235 -8.595 -0.956 1.00 94.12 77 ALA A CA 1
ATOM 583 C C . ALA A 1 77 ? 9.978 -7.388 -0.038 1.00 94.12 77 ALA A C 1
ATOM 585 O O . ALA A 1 77 ? 9.922 -7.536 1.181 1.00 94.12 77 ALA A O 1
ATOM 586 N N . LEU A 1 78 ? 9.757 -6.202 -0.614 1.00 92.19 78 LEU A N 1
ATOM 587 C CA . LEU A 1 78 ? 9.470 -4.987 0.151 1.00 92.19 78 LEU A CA 1
ATOM 588 C C . LEU A 1 78 ? 8.145 -5.077 0.908 1.00 92.19 78 LEU A C 1
ATOM 590 O O . LEU A 1 78 ? 8.073 -4.602 2.039 1.00 92.19 78 LEU A O 1
ATOM 594 N N . ASN A 1 79 ? 7.115 -5.681 0.311 1.00 91.94 79 ASN A N 1
ATOM 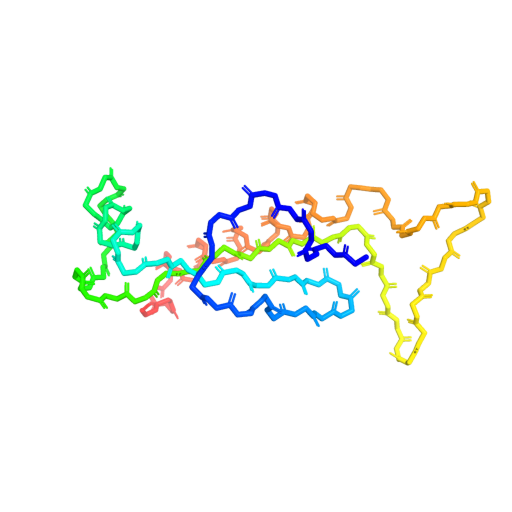595 C CA . ASN A 1 79 ? 5.835 -5.873 0.983 1.00 91.94 79 ASN A CA 1
ATOM 596 C C . ASN A 1 79 ? 5.971 -6.823 2.184 1.00 91.94 79 ASN A C 1
ATOM 598 O O . ASN A 1 79 ? 5.471 -6.519 3.263 1.00 91.94 79 ASN A O 1
ATOM 602 N N . SER A 1 80 ? 6.709 -7.925 2.026 1.00 94.88 80 SER A N 1
ATOM 603 C CA . SER A 1 80 ? 6.973 -8.880 3.110 1.00 94.88 80 SER A CA 1
ATOM 604 C C . SER A 1 80 ? 7.791 -8.266 4.247 1.00 94.88 80 SER A C 1
ATOM 606 O O . SER A 1 80 ? 7.458 -8.458 5.415 1.00 94.88 80 SER A O 1
ATOM 608 N N . VAL A 1 81 ? 8.832 -7.489 3.925 1.00 95.56 81 VAL A N 1
ATOM 609 C CA . VAL A 1 81 ? 9.640 -6.778 4.930 1.00 95.56 81 VAL A CA 1
ATOM 610 C C . VAL A 1 81 ? 8.795 -5.741 5.672 1.00 95.56 81 VAL A C 1
ATOM 612 O O . VAL A 1 81 ? 8.864 -5.668 6.896 1.00 95.56 81 VAL A O 1
ATOM 615 N N . ALA A 1 82 ? 7.971 -4.965 4.962 1.00 93.44 82 ALA A N 1
ATOM 616 C CA . ALA A 1 82 ? 7.085 -3.989 5.590 1.00 93.44 82 ALA A CA 1
ATOM 617 C C . ALA A 1 82 ? 6.072 -4.663 6.527 1.00 93.44 82 ALA A C 1
ATOM 619 O O . ALA A 1 82 ? 5.930 -4.238 7.669 1.00 93.44 82 ALA A O 1
ATOM 620 N N . ALA A 1 83 ? 5.426 -5.744 6.079 1.00 93.00 83 ALA A N 1
ATOM 621 C CA . ALA A 1 83 ? 4.483 -6.505 6.896 1.00 93.00 83 ALA A CA 1
ATOM 622 C C . ALA A 1 83 ? 5.136 -7.063 8.170 1.00 93.00 83 ALA A C 1
ATOM 624 O O . ALA A 1 83 ? 4.547 -6.989 9.246 1.00 93.00 83 ALA A O 1
ATOM 625 N N . HIS A 1 84 ? 6.368 -7.572 8.063 1.00 95.94 84 HIS A N 1
ATOM 626 C CA . HIS A 1 84 ? 7.132 -8.034 9.220 1.00 95.94 84 HIS A CA 1
ATOM 627 C C . HIS A 1 84 ? 7.356 -6.913 10.245 1.00 95.94 84 HIS A C 1
ATOM 629 O O . HIS A 1 84 ? 7.076 -7.104 11.426 1.00 95.94 84 HIS A O 1
ATOM 635 N N . TRP A 1 85 ? 7.808 -5.736 9.803 1.00 96.62 85 TRP A N 1
ATOM 636 C CA . TRP A 1 85 ? 8.039 -4.603 10.702 1.00 96.62 85 TRP A CA 1
ATOM 637 C C . TRP A 1 85 ? 6.752 -4.038 11.299 1.00 96.62 85 TRP A C 1
ATOM 639 O O . TRP A 1 85 ? 6.732 -3.761 12.492 1.00 96.62 85 TRP A O 1
ATOM 649 N N . PHE A 1 86 ? 5.672 -3.919 10.520 1.00 93.38 86 PHE A N 1
ATOM 650 C CA . PHE A 1 86 ? 4.382 -3.474 11.054 1.00 93.38 86 PHE A CA 1
ATOM 651 C C . PHE A 1 86 ? 3.876 -4.398 12.155 1.00 93.38 86 PHE A C 1
ATOM 653 O O . PHE A 1 86 ? 3.439 -3.908 13.190 1.00 93.38 86 PHE A O 1
ATOM 660 N N . LYS A 1 87 ? 4.023 -5.715 11.979 1.00 94.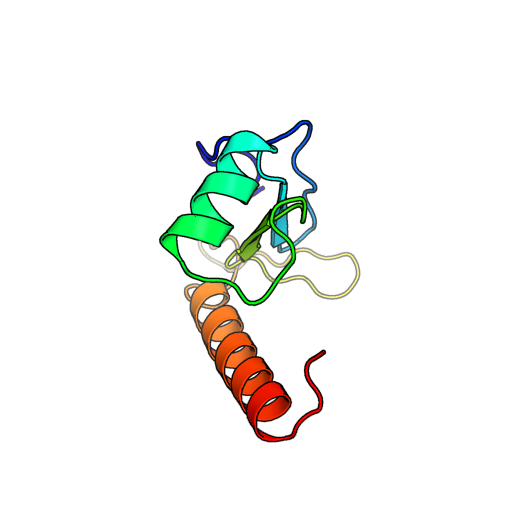25 87 LYS A N 1
ATOM 661 C CA . LYS A 1 87 ? 3.707 -6.675 13.036 1.00 94.25 87 LYS A CA 1
ATOM 662 C C . LYS A 1 87 ? 4.554 -6.446 14.291 1.00 94.25 87 LYS A C 1
ATOM 664 O O . LYS A 1 87 ? 4.012 -6.441 15.385 1.00 94.25 87 LYS A O 1
ATOM 669 N N . LEU A 1 88 ? 5.867 -6.253 14.148 1.00 97.06 88 LEU A N 1
ATOM 670 C CA . LEU A 1 88 ? 6.738 -6.003 15.303 1.00 97.06 88 LEU A CA 1
ATOM 671 C C . LEU A 1 88 ? 6.413 -4.685 16.015 1.00 97.06 88 LEU A C 1
ATOM 673 O O . LEU A 1 88 ? 6.544 -4.610 17.232 1.00 97.06 88 LEU A O 1
ATOM 677 N N . PHE A 1 89 ? 6.006 -3.650 15.277 1.00 96.19 89 PHE A N 1
ATOM 678 C CA . PHE A 1 89 ? 5.568 -2.392 15.876 1.00 96.19 89 PHE A CA 1
ATOM 679 C C . PHE A 1 89 ? 4.252 -2.553 16.632 1.00 96.19 89 PHE A C 1
ATOM 681 O O . PHE A 1 89 ? 4.143 -2.034 17.737 1.00 96.19 89 PHE A O 1
ATOM 688 N N . ASP A 1 90 ? 3.298 -3.300 16.083 1.00 92.06 90 ASP A N 1
ATOM 689 C CA . ASP A 1 90 ? 2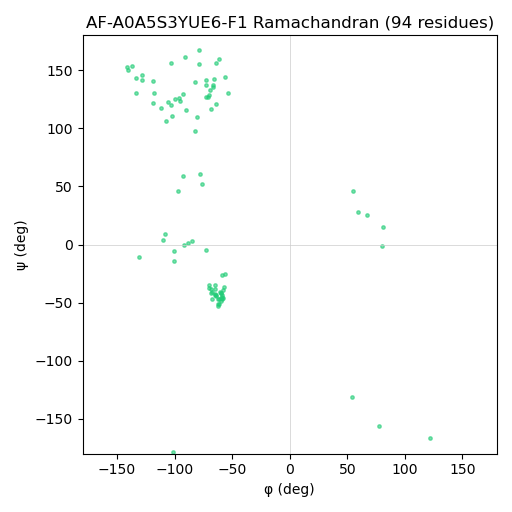.040 -3.633 16.755 1.00 92.06 90 ASP A CA 1
ATOM 690 C C . ASP A 1 90 ? 2.282 -4.443 18.039 1.00 92.06 90 ASP A C 1
ATOM 692 O O . ASP A 1 90 ? 1.895 -4.018 19.126 1.00 92.06 90 ASP A O 1
ATOM 696 N N . ASP A 1 91 ? 3.068 -5.523 17.947 1.00 94.94 91 ASP A N 1
ATOM 697 C CA . ASP A 1 91 ? 3.446 -6.364 19.091 1.00 94.94 91 ASP A CA 1
ATOM 698 C C . ASP A 1 91 ? 4.188 -5.553 20.191 1.00 94.94 91 ASP A C 1
ATOM 700 O O . ASP A 1 91 ? 4.148 -5.911 21.369 1.00 94.94 91 ASP A O 1
ATOM 704 N N . ALA A 1 92 ? 4.862 -4.453 19.825 1.00 96.56 92 ALA A N 1
ATOM 705 C CA . ALA A 1 92 ? 5.566 -3.551 20.742 1.00 96.56 92 ALA A CA 1
ATOM 706 C C . ALA A 1 92 ? 4.718 -2.368 21.259 1.00 96.56 92 ALA A C 1
ATOM 708 O O . ALA A 1 92 ? 5.236 -1.552 22.025 1.00 96.56 92 ALA A O 1
ATOM 709 N N . GLY A 1 93 ? 3.453 -2.237 20.841 1.00 94.38 93 GLY A N 1
ATOM 710 C CA . GLY A 1 93 ? 2.595 -1.094 21.183 1.00 94.38 93 GLY A CA 1
ATOM 711 C C . GLY A 1 93 ? 3.048 0.232 20.557 1.00 94.38 93 GLY A C 1
ATOM 712 O O . GLY A 1 93 ? 2.808 1.301 21.114 1.00 94.38 93 GLY A O 1
ATOM 713 N N . LEU A 1 94 ? 3.767 0.159 19.434 1.00 93.06 94 LEU A N 1
ATOM 714 C CA . LEU A 1 94 ? 4.256 1.300 18.653 1.00 93.06 94 LEU A CA 1
ATOM 715 C C . LEU A 1 94 ? 3.390 1.585 17.418 1.00 93.06 94 LEU A C 1
ATOM 717 O O . LEU A 1 94 ? 3.545 2.642 16.804 1.00 93.06 94 LEU A O 1
ATOM 721 N N . ALA A 1 95 ? 2.516 0.650 17.037 1.00 82.19 95 ALA A N 1
ATOM 722 C CA . ALA A 1 95 ? 1.434 0.913 16.097 1.00 82.19 95 ALA A CA 1
ATOM 723 C C . ALA A 1 95 ? 0.256 1.550 16.855 1.00 82.19 95 ALA A C 1
ATOM 725 O O . ALA A 1 95 ? -0.008 1.186 18.000 1.00 82.19 95 ALA A O 1
ATOM 726 N N . GLY A 1 96 ? -0.389 2.541 16.240 1.00 63.75 96 GLY A N 1
ATOM 727 C CA . GLY A 1 96 ? -1.550 3.247 16.789 1.00 63.75 96 GLY A CA 1
ATOM 728 C C . GLY A 1 96 ? -2.771 3.109 15.904 1.00 63.75 96 GLY A C 1
ATOM 729 O O . GLY A 1 96 ? -2.615 2.589 14.774 1.00 63.75 96 GLY A O 1
#

Foldseek 3Di:
DPQPPPDAADDGWDDDQFKIKGKHDLVVQLVCCVVVVPPDDSRDIDIDMFGHQWDDDDPDTDADPPGRRHHPCPRVVVVVVVVVVVVVCVVVVNHD

InterPro domains:
  IPR028923 SAICAR synthetase/ADE2, N-terminal [PF01259] (37-92)

Solvent-accessible surface area (backbone atoms only — not comparable to full-atom values): 5694 Å² total; per-residue (Å²): 128,81,70,78,66,96,64,80,48,49,71,79,63,51,68,58,95,40,39,18,38,36,35,34,35,72,68,57,18,32,49,45,32,68,75,67,64,50,100,60,67,66,85,49,84,41,69,50,78,47,62,44,35,40,44,68,60,90,94,44,72,51,66,44,79,95,79,32,74,27,46,90,62,43,23,59,52,53,50,53,52,48,53,53,50,52,49,53,30,45,78,66,69,70,52,130

Radius of gyration: 16.07 Å; Cα contacts (8 Å, |Δi|>4): 126; chains: 1; bounding box: 39×21×43 Å

pLDDT: mean 89.21, std 7.98, range [61.31, 97.38]